Protein AF-T1CCJ6-F1 (afdb_monomer_lite)

Organism: NCBI:txid410659

Sequence (146 aa):
MVVNSATFSANALNIGTGGLAVATTAGDITQGGKFVVAGAVSFDAGTHAVTLNNGSNDFQGTVSATGAGVSLADANNLNVIALTDNNNGNVNLTAGGMLTLPASGINAGTGNLTLASDGGALTSSGTLSGSNVSLSGSAGLVLNSN

Structure (mmCIF, N/CA/C/O backbone):
data_AF-T1CCJ6-F1
#
_entry.id   AF-T1CCJ6-F1
#
loop_
_atom_site.group_PDB
_atom_site.id
_atom_site.type_symbol
_atom_site.label_atom_id
_atom_site.label_alt_id
_atom_site.label_comp_id
_atom_site.label_asym_id
_atom_site.label_entity_id
_atom_site.label_seq_id
_atom_site.pdbx_PDB_ins_code
_atom_site.Cartn_x
_atom_site.Cartn_y
_atom_site.Cartn_z
_atom_site.occupancy
_atom_site.B_iso_or_equiv
_atom_site.auth_seq_id
_atom_site.auth_comp_id
_atom_site.auth_asym_id
_atom_site.auth_atom_id
_atom_site.pdbx_PDB_model_num
ATOM 1 N N . MET A 1 1 ? -17.127 1.050 -6.996 1.00 84.06 1 MET A N 1
ATOM 2 C CA . MET A 1 1 ? -17.946 0.512 -5.886 1.00 84.06 1 MET A CA 1
ATOM 3 C C . MET A 1 1 ? -17.487 1.160 -4.592 1.00 84.06 1 MET A C 1
ATOM 5 O O . MET A 1 1 ? -16.282 1.299 -4.432 1.00 84.06 1 MET A O 1
ATOM 9 N N . VAL A 1 2 ? -18.407 1.560 -3.710 1.00 87.69 2 VAL A N 1
ATOM 10 C CA . VAL A 1 2 ? -18.084 2.053 -2.360 1.00 87.69 2 VAL A CA 1
ATOM 11 C C . VAL A 1 2 ? -18.700 1.096 -1.344 1.00 87.69 2 VAL A C 1
ATOM 13 O O . VAL A 1 2 ? -19.877 0.766 -1.472 1.00 87.69 2 VAL A O 1
ATOM 16 N N . VAL A 1 3 ? -17.922 0.653 -0.361 1.00 88.12 3 VAL A N 1
ATOM 17 C CA . VAL A 1 3 ? -18.384 -0.175 0.759 1.00 88.12 3 VAL A CA 1
ATOM 18 C C . VAL A 1 3 ? -18.130 0.586 2.054 1.00 88.12 3 VAL A C 1
ATOM 20 O O . VAL A 1 3 ? -17.008 1.024 2.284 1.00 88.12 3 VAL A O 1
ATOM 23 N N . ASN A 1 4 ? -19.163 0.744 2.882 1.00 89.56 4 ASN A N 1
ATOM 24 C CA . ASN A 1 4 ? -19.048 1.243 4.251 1.00 89.56 4 ASN A CA 1
ATOM 25 C C . ASN A 1 4 ? -19.617 0.178 5.190 1.00 89.56 4 ASN A C 1
ATOM 27 O O . ASN A 1 4 ? -20.792 -0.179 5.074 1.00 89.56 4 ASN A O 1
ATOM 31 N N . SER A 1 5 ? -18.782 -0.370 6.065 1.00 88.88 5 SER A N 1
ATOM 32 C CA . SER A 1 5 ? -19.161 -1.469 6.952 1.00 88.88 5 SER A CA 1
ATOM 33 C C . SER A 1 5 ? -18.439 -1.391 8.299 1.00 88.88 5 SER A C 1
ATOM 35 O O . SER A 1 5 ? -17.523 -0.600 8.496 1.00 88.88 5 SER A O 1
ATOM 37 N N . ALA A 1 6 ? -18.859 -2.204 9.269 1.00 92.38 6 ALA A N 1
ATOM 38 C CA . ALA A 1 6 ? -18.122 -2.323 10.528 1.00 92.38 6 ALA A CA 1
ATOM 39 C C . ALA A 1 6 ? -16.744 -2.962 10.290 1.00 92.38 6 ALA A C 1
ATOM 41 O O . ALA A 1 6 ? -15.735 -2.435 10.742 1.00 92.38 6 ALA A O 1
ATOM 42 N N . THR A 1 7 ? -16.716 -4.052 9.520 1.00 92.88 7 THR A N 1
ATOM 43 C CA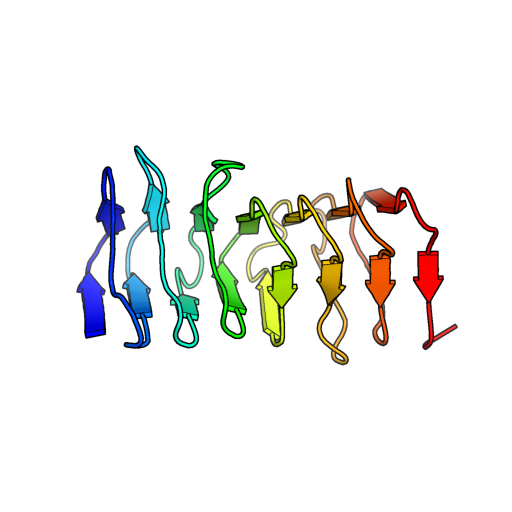 . THR A 1 7 ? -15.518 -4.769 9.066 1.00 92.88 7 THR A CA 1
ATOM 44 C C . THR A 1 7 ? -15.648 -5.096 7.583 1.00 92.88 7 THR A C 1
ATOM 46 O O . THR A 1 7 ? -16.761 -5.110 7.044 1.00 92.88 7 THR A O 1
ATOM 49 N N . PHE A 1 8 ? -14.537 -5.383 6.910 1.00 97.06 8 PHE A N 1
ATOM 50 C CA . PHE A 1 8 ? -14.560 -5.871 5.536 1.00 97.06 8 PHE A CA 1
ATOM 51 C C . PHE A 1 8 ? -13.688 -7.115 5.393 1.00 97.06 8 PHE A C 1
ATOM 53 O O . PHE A 1 8 ? -12.516 -7.128 5.762 1.00 97.06 8 PHE A O 1
ATOM 60 N N . SER A 1 9 ? -14.269 -8.166 4.823 1.00 96.19 9 SER A N 1
ATOM 61 C CA . SER A 1 9 ? -13.543 -9.352 4.393 1.00 96.19 9 SER A CA 1
ATOM 62 C C . SER A 1 9 ? -14.225 -9.920 3.163 1.00 96.19 9 SER A C 1
ATOM 64 O O . SER A 1 9 ? -15.439 -10.131 3.160 1.00 96.19 9 SER A O 1
ATOM 66 N N . ALA A 1 10 ? -13.455 -10.166 2.112 1.00 94.12 10 ALA A N 1
ATOM 67 C CA . ALA A 1 10 ? -13.928 -10.852 0.920 1.00 94.12 10 ALA A CA 1
ATOM 68 C C . ALA A 1 10 ? -12.975 -12.000 0.596 1.00 94.12 10 ALA A C 1
ATOM 70 O O . ALA A 1 10 ? -11.779 -11.903 0.859 1.00 94.12 10 ALA A O 1
ATOM 71 N N . ASN A 1 11 ? -13.496 -13.089 0.027 1.00 94.56 11 ASN A N 1
ATOM 72 C CA . ASN A 1 11 ? -12.655 -14.178 -0.465 1.00 94.56 11 ASN A CA 1
ATOM 73 C C . ASN A 1 11 ? -11.938 -13.725 -1.750 1.00 94.56 11 ASN A C 1
ATOM 75 O O . ASN A 1 11 ? -10.928 -13.040 -1.671 1.00 94.56 11 ASN A O 1
ATOM 79 N N . ALA A 1 12 ? -12.483 -14.012 -2.930 1.00 95.75 12 ALA A N 1
ATOM 80 C CA . ALA A 1 12 ? -12.006 -13.413 -4.172 1.00 95.75 12 ALA A CA 1
ATOM 81 C C . ALA A 1 12 ? -12.872 -12.206 -4.545 1.00 95.75 12 ALA A C 1
ATOM 83 O O . ALA A 1 12 ? -14.094 -12.241 -4.378 1.00 95.75 12 ALA A O 1
ATOM 84 N N . LEU A 1 13 ? -12.249 -11.165 -5.094 1.00 96.56 13 LEU A N 1
ATOM 85 C CA . LEU A 1 13 ? -12.942 -9.986 -5.607 1.00 96.56 13 LEU A CA 1
ATOM 86 C C . LEU A 1 13 ? -12.444 -9.661 -7.015 1.00 96.56 13 LEU A C 1
ATOM 88 O O . LEU A 1 13 ? -11.242 -9.660 -7.261 1.00 96.56 13 LEU A O 1
ATOM 92 N N . ASN A 1 14 ? -13.360 -9.363 -7.935 1.00 96.88 14 ASN A N 1
ATOM 93 C CA . ASN A 1 14 ? -13.029 -8.880 -9.273 1.00 96.88 14 ASN A CA 1
ATOM 94 C C . ASN A 1 14 ? -13.954 -7.713 -9.630 1.00 96.88 14 ASN A C 1
ATOM 96 O O . ASN A 1 14 ? -15.167 -7.895 -9.725 1.00 96.88 14 ASN A O 1
ATOM 100 N N . ILE A 1 15 ? -13.381 -6.522 -9.793 1.00 95.69 15 ILE A N 1
ATOM 101 C CA . ILE A 1 15 ? -14.119 -5.277 -10.062 1.00 95.69 15 ILE A CA 1
ATOM 102 C C . ILE A 1 15 ? -13.989 -4.842 -11.536 1.00 95.69 15 ILE A C 1
ATOM 104 O O . ILE A 1 15 ? -14.716 -3.957 -11.993 1.00 95.69 15 ILE A O 1
ATOM 108 N N . GLY A 1 16 ? -13.100 -5.471 -12.313 1.00 93.62 16 GLY A N 1
ATOM 109 C CA . GLY A 1 16 ? -12.790 -5.043 -13.677 1.00 93.62 16 GLY A CA 1
ATOM 110 C C . GLY A 1 16 ? -12.211 -3.625 -13.704 1.00 93.62 16 GLY A C 1
ATOM 111 O O . GLY A 1 16 ? -11.416 -3.263 -12.843 1.00 93.62 16 GLY A O 1
ATOM 112 N N . THR A 1 17 ? -12.624 -2.807 -14.674 1.00 94.00 17 THR A N 1
ATOM 113 C CA . THR A 1 17 ? -12.139 -1.423 -14.864 1.00 94.00 17 THR A CA 1
ATOM 114 C C . THR A 1 17 ? -12.707 -0.412 -13.866 1.00 94.00 17 THR A C 1
ATOM 116 O O . THR A 1 17 ? -12.279 0.741 -13.847 1.00 94.00 17 THR A O 1
ATOM 119 N N . GLY A 1 18 ? -13.673 -0.816 -13.036 1.00 94.62 18 GLY A N 1
ATOM 120 C CA . GLY A 1 18 ? -14.194 0.028 -11.968 1.00 94.62 18 GLY A CA 1
ATOM 121 C C . GLY A 1 18 ? -13.180 0.220 -10.838 1.00 94.62 18 GLY A C 1
ATOM 122 O O . GLY A 1 18 ? -12.322 -0.625 -10.601 1.00 94.62 18 GLY A O 1
ATOM 123 N N . GLY A 1 19 ? -13.307 1.328 -10.107 1.00 96.25 19 GLY A N 1
ATOM 124 C CA . GLY A 1 19 ? -12.575 1.533 -8.856 1.00 96.25 19 GLY A CA 1
ATOM 125 C C . GLY A 1 19 ? -13.251 0.872 -7.651 1.00 96.25 19 GLY A C 1
ATOM 126 O O . GLY A 1 19 ? -14.466 0.615 -7.654 1.00 96.25 19 GLY A O 1
ATOM 127 N N . LEU A 1 20 ? -12.472 0.653 -6.594 1.00 97.81 20 LEU A N 1
ATOM 128 C CA . LEU A 1 20 ? -12.917 0.092 -5.319 1.00 97.81 20 LEU A CA 1
ATOM 129 C C . LEU A 1 20 ? -12.584 1.053 -4.176 1.00 97.81 20 LEU A C 1
ATOM 131 O O . LEU A 1 20 ? -11.420 1.310 -3.914 1.00 97.81 20 LEU A O 1
ATOM 135 N N . ALA A 1 21 ? -13.591 1.539 -3.461 1.00 98.25 21 ALA A N 1
ATOM 136 C CA . ALA A 1 21 ? -13.397 2.235 -2.196 1.00 98.25 21 ALA A CA 1
ATOM 137 C C . ALA A 1 21 ? -14.018 1.401 -1.073 1.00 98.25 21 ALA A C 1
ATOM 139 O O . ALA A 1 21 ? -15.206 1.076 -1.127 1.00 98.25 21 ALA A O 1
ATOM 140 N N . VAL A 1 22 ? -13.224 1.044 -0.072 1.00 98.12 22 VAL A N 1
ATOM 141 C CA . VAL A 1 22 ? -13.672 0.325 1.121 1.00 98.12 22 VAL A CA 1
ATOM 142 C C . VAL A 1 22 ? -13.321 1.172 2.327 1.00 98.12 22 VAL A C 1
ATOM 144 O O . VAL A 1 22 ? -12.152 1.472 2.540 1.00 98.12 22 VAL A O 1
ATOM 147 N N . ALA A 1 23 ? -14.330 1.529 3.110 1.00 98.12 23 ALA A N 1
ATOM 148 C CA . ALA A 1 23 ? -14.168 2.186 4.392 1.00 98.12 23 ALA A CA 1
ATOM 149 C C . ALA A 1 23 ? -14.786 1.313 5.489 1.00 98.12 23 ALA A C 1
ATOM 151 O O . ALA A 1 23 ? -15.924 0.852 5.352 1.00 98.12 23 ALA A O 1
ATOM 152 N N . THR A 1 24 ? -14.058 1.091 6.578 1.00 97.44 24 THR A N 1
ATOM 153 C CA . THR A 1 24 ? -14.577 0.420 7.769 1.00 97.44 24 THR A CA 1
ATOM 154 C C . THR A 1 24 ? -14.535 1.345 8.976 1.00 97.44 24 THR A C 1
ATOM 156 O O . THR A 1 24 ? -13.656 2.192 9.108 1.00 97.44 24 THR A O 1
ATOM 159 N N . THR A 1 25 ? -15.519 1.214 9.866 1.00 93.69 25 THR A N 1
ATOM 160 C CA . THR A 1 25 ? -15.649 2.101 11.038 1.00 93.69 25 THR A CA 1
ATOM 161 C C . THR A 1 25 ? -15.260 1.443 12.358 1.00 93.69 25 THR A C 1
ATOM 163 O O . THR A 1 25 ? -15.028 2.151 13.335 1.00 93.69 25 THR A O 1
ATOM 166 N N . ALA A 1 26 ? -15.189 0.110 12.412 1.00 93.19 26 ALA A N 1
ATOM 167 C CA . ALA A 1 26 ? -15.057 -0.624 13.672 1.00 93.19 26 ALA A CA 1
ATOM 168 C C . ALA A 1 26 ? -14.161 -1.873 13.591 1.00 93.19 26 ALA A C 1
ATOM 170 O O . ALA A 1 26 ? -14.163 -2.683 14.517 1.00 93.19 26 ALA A O 1
ATOM 171 N N . GLY A 1 27 ? -13.429 -2.072 12.497 1.00 96.12 27 GLY A N 1
ATOM 172 C CA . GLY A 1 27 ? -12.539 -3.217 12.374 1.00 96.12 27 GLY A CA 1
ATOM 173 C C . GLY A 1 27 ? -11.798 -3.283 11.054 1.00 96.12 27 GLY A C 1
ATOM 174 O O . GLY A 1 27 ? -11.880 -2.380 10.222 1.00 96.12 27 GLY A O 1
ATOM 175 N N . ASP A 1 28 ? -11.056 -4.369 10.894 1.00 98.06 28 ASP A N 1
ATOM 176 C CA . ASP A 1 28 ? -10.056 -4.504 9.845 1.00 98.06 28 ASP A CA 1
ATOM 177 C C . ASP A 1 28 ? -10.661 -4.624 8.439 1.00 98.06 28 ASP A C 1
ATOM 179 O O . ASP A 1 28 ? -11.792 -5.089 8.233 1.00 98.06 28 ASP A O 1
ATOM 183 N N . ILE A 1 29 ? -9.837 -4.261 7.458 1.00 98.56 29 ILE A N 1
ATOM 184 C CA . ILE A 1 29 ? -10.011 -4.631 6.056 1.00 98.56 29 ILE A CA 1
ATOM 185 C C . ILE A 1 29 ? -9.102 -5.832 5.801 1.00 98.56 29 ILE A C 1
ATOM 187 O O . ILE A 1 29 ? -7.880 -5.731 5.879 1.00 98.56 29 ILE A O 1
ATOM 191 N N . THR A 1 30 ? -9.697 -6.980 5.496 1.00 98.19 30 THR A N 1
ATOM 192 C CA . THR A 1 30 ? -8.989 -8.251 5.293 1.00 98.19 30 THR A CA 1
ATOM 193 C C . THR A 1 30 ? -9.403 -8.913 3.985 1.00 98.19 30 THR A C 1
ATOM 195 O O . THR A 1 30 ? -10.370 -8.512 3.332 1.00 98.19 30 THR A O 1
ATOM 198 N N . GLN A 1 31 ? -8.686 -9.969 3.613 1.00 97.31 31 GLN A N 1
ATOM 199 C CA . GLN A 1 31 ? -9.017 -10.792 2.457 1.00 97.31 31 GLN A CA 1
ATOM 200 C C . GLN A 1 31 ? -8.792 -12.281 2.729 1.00 97.31 31 GLN A C 1
ATOM 202 O O . GLN A 1 31 ? -7.921 -12.657 3.512 1.00 97.31 31 GLN A O 1
ATOM 207 N N . GLY A 1 32 ? -9.564 -13.123 2.042 1.00 97.00 32 GLY A N 1
ATOM 208 C CA . GLY A 1 32 ? -9.416 -14.583 2.020 1.00 97.00 32 GLY A CA 1
ATOM 209 C C . GLY A 1 32 ? -8.866 -15.139 0.700 1.00 97.00 32 GLY A C 1
ATOM 210 O O . GLY A 1 32 ? -8.459 -16.295 0.644 1.00 97.00 32 GLY A O 1
ATOM 211 N N . GLY A 1 33 ? -8.832 -14.327 -0.356 1.00 97.44 33 GLY A N 1
ATOM 212 C CA . GLY A 1 33 ? -8.399 -14.675 -1.708 1.00 97.44 33 GLY A CA 1
ATOM 213 C C . GLY A 1 33 ? -7.909 -13.432 -2.454 1.00 97.44 33 GLY A C 1
ATOM 214 O O . GLY A 1 33 ? -7.731 -12.378 -1.847 1.00 97.44 33 GLY A O 1
ATOM 215 N N . LYS A 1 34 ? -7.631 -13.556 -3.759 1.00 97.81 34 LYS A N 1
ATOM 216 C CA . LYS A 1 34 ? -7.070 -12.437 -4.529 1.00 97.81 34 LYS A CA 1
ATOM 217 C C . LYS A 1 34 ? -8.115 -11.381 -4.876 1.00 97.81 34 LYS A C 1
ATOM 219 O O . LYS A 1 34 ? -9.250 -11.713 -5.240 1.00 97.81 34 LYS A O 1
ATOM 224 N N . PHE A 1 35 ? -7.702 -10.123 -4.847 1.00 98.38 35 PHE A N 1
ATOM 225 C CA . PHE A 1 35 ? -8.458 -8.991 -5.362 1.00 98.38 35 PHE A CA 1
ATOM 226 C C . PHE A 1 35 ? -7.876 -8.559 -6.707 1.00 98.38 35 PHE A C 1
ATOM 228 O O . PHE A 1 35 ? -6.673 -8.363 -6.836 1.00 98.38 35 PHE A O 1
ATOM 235 N N . VAL A 1 36 ? -8.740 -8.424 -7.711 1.00 98.38 36 VAL A N 1
ATOM 236 C CA . VAL A 1 36 ? -8.400 -7.939 -9.051 1.00 98.38 36 VAL A CA 1
ATOM 237 C C . VAL A 1 36 ? -9.203 -6.672 -9.307 1.00 98.38 36 VAL A C 1
ATOM 239 O O . VAL A 1 36 ? -10.437 -6.711 -9.398 1.00 98.38 36 VAL A O 1
ATOM 242 N N . VAL A 1 37 ? -8.515 -5.537 -9.389 1.00 98.19 37 VAL A N 1
ATOM 243 C CA . VAL A 1 37 ? -9.140 -4.229 -9.593 1.00 98.19 37 VAL A CA 1
ATOM 244 C C . VAL A 1 37 ? -8.286 -3.428 -10.562 1.00 98.19 37 VAL A C 1
ATOM 246 O O . VAL A 1 37 ? -7.169 -3.038 -10.238 1.00 98.19 37 VAL A O 1
ATOM 249 N N . ALA A 1 38 ? -8.811 -3.177 -11.761 1.00 97.19 38 ALA A N 1
ATOM 250 C CA . ALA A 1 38 ? -8.080 -2.414 -12.763 1.00 97.19 38 ALA A CA 1
ATOM 251 C C . ALA A 1 38 ? -8.229 -0.894 -12.581 1.00 97.19 38 ALA A C 1
ATOM 253 O O . ALA A 1 38 ? -7.377 -0.132 -13.030 1.00 97.19 38 ALA A O 1
ATOM 254 N N . GLY A 1 39 ? -9.299 -0.439 -11.918 1.00 98.19 39 GLY A N 1
ATOM 255 C CA . GLY A 1 39 ? -9.443 0.955 -11.500 1.00 98.19 39 GLY A CA 1
ATOM 256 C C . GLY A 1 39 ? -8.642 1.291 -10.236 1.00 98.19 39 GLY A C 1
ATOM 257 O O . GLY A 1 39 ? -8.022 0.433 -9.615 1.00 98.19 39 GLY A O 1
ATOM 258 N N . ALA A 1 40 ? -8.684 2.561 -9.828 1.00 98.25 40 ALA A N 1
ATOM 259 C CA . ALA A 1 40 ? -8.072 2.998 -8.573 1.00 98.25 40 ALA A CA 1
ATOM 260 C C . ALA A 1 40 ? -8.753 2.358 -7.352 1.00 98.25 40 ALA A C 1
ATOM 262 O O . ALA A 1 40 ? -9.976 2.160 -7.342 1.00 98.25 40 ALA A O 1
ATOM 263 N N . VAL A 1 41 ? -7.967 2.085 -6.310 1.00 98.56 41 VAL A N 1
ATOM 264 C CA . VAL A 1 41 ? -8.453 1.519 -5.050 1.00 98.56 41 VAL A CA 1
ATOM 265 C C . VAL A 1 41 ? -8.119 2.404 -3.856 1.00 98.56 41 VAL A C 1
ATOM 267 O O . VAL A 1 41 ? -7.065 3.035 -3.807 1.00 98.56 41 VAL A O 1
ATOM 270 N N . SER A 1 42 ? -9.027 2.434 -2.887 1.00 98.69 42 SER A N 1
ATOM 271 C CA . SER A 1 42 ? -8.853 3.113 -1.609 1.00 98.69 42 SER A CA 1
ATOM 272 C C . SER A 1 42 ? -9.361 2.223 -0.481 1.00 98.69 42 SER A C 1
ATOM 274 O O . SER A 1 42 ? -10.501 1.756 -0.525 1.00 98.69 42 SER A O 1
ATOM 276 N N . PHE A 1 43 ? -8.509 1.989 0.511 1.00 98.75 43 PHE A N 1
ATOM 277 C CA . PHE A 1 43 ? -8.828 1.229 1.715 1.00 98.75 43 PHE A CA 1
ATOM 278 C C . PHE A 1 43 ? -8.670 2.134 2.933 1.00 98.75 43 PHE A C 1
ATOM 280 O O . PHE A 1 43 ? -7.577 2.619 3.197 1.00 98.75 43 PHE A O 1
ATOM 287 N N . ASP A 1 44 ? -9.739 2.360 3.682 1.00 98.56 44 ASP A N 1
ATOM 288 C CA . ASP A 1 44 ? -9.717 3.173 4.894 1.00 98.56 44 ASP A CA 1
ATOM 289 C C . ASP A 1 44 ? -10.281 2.376 6.067 1.00 98.56 44 ASP A C 1
ATOM 291 O O . ASP A 1 44 ? -11.491 2.208 6.200 1.00 98.56 44 ASP A O 1
ATOM 295 N N . ALA A 1 45 ? -9.390 1.854 6.903 1.00 98.12 45 ALA A N 1
ATOM 296 C CA . ALA A 1 45 ? -9.748 1.149 8.126 1.00 98.12 45 ALA A CA 1
ATOM 297 C C . ALA A 1 45 ? -9.683 2.054 9.373 1.00 98.12 45 ALA A C 1
ATOM 299 O O . ALA A 1 45 ? -9.830 1.578 10.505 1.00 98.12 45 ALA A O 1
ATOM 300 N N . GLY A 1 46 ? -9.438 3.360 9.198 1.00 97.19 46 GLY A N 1
ATOM 301 C CA . GLY A 1 46 ? -9.251 4.316 10.285 1.00 97.19 46 GLY A CA 1
ATOM 302 C C . GLY A 1 46 ? -8.097 3.921 11.210 1.00 97.19 46 GLY A C 1
ATOM 303 O O . GLY A 1 46 ? -6.925 4.055 10.860 1.00 97.19 46 GLY A O 1
ATOM 304 N N . THR A 1 47 ? -8.436 3.449 12.410 1.00 96.38 47 THR A N 1
ATOM 305 C CA . THR A 1 47 ? -7.497 2.976 13.443 1.00 96.38 47 THR A CA 1
ATOM 306 C C . THR A 1 47 ? -7.360 1.450 13.487 1.00 96.38 47 THR A C 1
ATOM 308 O O . THR A 1 47 ? -6.860 0.913 14.473 1.00 96.38 47 THR A O 1
ATOM 311 N N . HIS A 1 48 ? -7.839 0.744 12.464 1.00 98.25 48 HIS A N 1
ATOM 312 C CA . HIS A 1 48 ? -7.779 -0.716 12.342 1.00 98.25 48 HIS A CA 1
ATOM 313 C C . HIS A 1 48 ? -6.846 -1.121 11.199 1.00 98.25 48 HIS A C 1
ATOM 315 O O . HIS A 1 48 ? -6.420 -0.278 10.409 1.00 98.25 48 HIS A O 1
ATOM 321 N N . ALA A 1 49 ? -6.480 -2.396 11.114 1.00 98.38 49 ALA A N 1
ATOM 322 C CA . ALA A 1 49 ? -5.479 -2.847 10.158 1.00 98.38 49 ALA A CA 1
ATOM 323 C C . ALA A 1 49 ? -6.056 -3.025 8.745 1.00 98.38 49 ALA A C 1
ATOM 325 O O . ALA A 1 49 ? -7.210 -3.421 8.553 1.00 98.38 49 ALA A O 1
ATOM 326 N N . VAL A 1 50 ? -5.206 -2.814 7.739 1.00 98.81 50 VAL A N 1
ATOM 327 C CA . VAL A 1 50 ? -5.459 -3.239 6.355 1.00 98.81 50 VAL A CA 1
ATOM 328 C C . VAL A 1 50 ? -4.532 -4.409 6.042 1.00 98.81 50 VAL A C 1
ATOM 330 O O . VAL A 1 50 ? -3.319 -4.236 5.977 1.00 98.81 50 VAL A O 1
ATOM 333 N N . THR A 1 51 ? -5.084 -5.608 5.849 1.00 98.56 51 THR A N 1
ATOM 334 C CA . THR A 1 51 ? -4.324 -6.829 5.533 1.00 98.56 51 THR A CA 1
ATOM 335 C C . THR A 1 51 ? -4.787 -7.425 4.208 1.00 98.56 51 THR A C 1
ATOM 337 O O . THR A 1 51 ? -5.693 -8.258 4.162 1.00 98.56 51 THR A O 1
ATOM 340 N N . LEU A 1 52 ? -4.125 -7.009 3.128 1.00 98.69 52 LEU A N 1
ATOM 341 C CA . LEU A 1 52 ? -4.336 -7.454 1.751 1.00 98.69 52 LEU A CA 1
ATOM 342 C C . LEU A 1 52 ? -3.031 -8.024 1.157 1.00 98.69 52 LEU A C 1
ATOM 344 O O . LEU A 1 52 ? -2.531 -7.580 0.127 1.00 98.69 52 LEU A O 1
ATOM 348 N N . ASN A 1 53 ? -2.453 -9.012 1.844 1.00 97.88 53 ASN A N 1
ATOM 349 C CA . ASN A 1 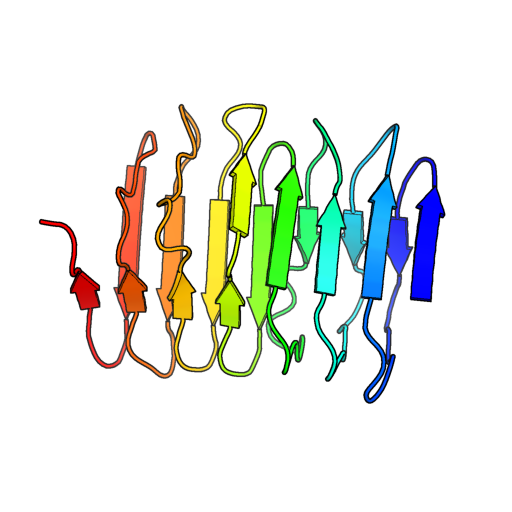53 ? -1.091 -9.528 1.642 1.00 97.88 53 ASN A CA 1
ATOM 350 C C . ASN A 1 53 ? -0.974 -10.772 0.733 1.00 97.88 53 ASN A C 1
ATOM 352 O O . ASN A 1 53 ? 0.011 -11.506 0.788 1.00 97.88 53 ASN A O 1
ATOM 356 N N . ASN A 1 54 ? -1.983 -11.048 -0.086 1.00 98.50 54 ASN A N 1
ATOM 357 C CA . ASN A 1 54 ? -1.947 -12.124 -1.074 1.00 98.50 54 ASN A CA 1
ATOM 358 C C . ASN A 1 54 ? -1.165 -11.626 -2.288 1.00 98.50 54 ASN A C 1
ATOM 360 O O . ASN A 1 54 ? -1.649 -10.760 -3.010 1.00 98.50 54 ASN A O 1
ATOM 364 N N . GLY A 1 55 ? 0.010 -12.202 -2.540 1.00 97.81 55 GLY A N 1
ATOM 365 C CA . GLY A 1 55 ? 0.864 -11.824 -3.671 1.00 97.81 55 GLY A CA 1
ATOM 366 C C . GLY A 1 55 ? 0.267 -12.087 -5.058 1.00 97.81 55 GLY A C 1
ATOM 367 O O . GLY A 1 55 ? 0.916 -11.796 -6.047 1.00 97.81 55 GLY A O 1
ATOM 368 N N . SER A 1 56 ? -0.939 -12.659 -5.154 1.00 98.44 56 SER A N 1
ATOM 369 C CA . SER A 1 56 ? -1.707 -12.793 -6.402 1.00 98.44 56 SER A CA 1
ATOM 370 C C . SER A 1 56 ? -2.761 -11.696 -6.607 1.00 98.44 56 SER A C 1
ATOM 372 O O . SER A 1 56 ? -3.559 -11.805 -7.543 1.00 98.44 56 SER A O 1
ATOM 374 N N . ASN A 1 57 ? -2.831 -10.697 -5.721 1.00 98.75 57 ASN A N 1
ATOM 375 C CA . ASN A 1 57 ? -3.607 -9.479 -5.957 1.00 98.75 57 ASN A CA 1
ATOM 376 C C . ASN A 1 57 ? -3.111 -8.767 -7.225 1.00 98.75 57 ASN A C 1
ATOM 378 O O . ASN A 1 57 ? -1.945 -8.891 -7.579 1.00 98.75 57 ASN A O 1
ATOM 382 N N . ASP A 1 58 ? -4.009 -8.063 -7.908 1.00 98.56 58 ASP A N 1
ATOM 383 C CA . ASP A 1 58 ? -3.734 -7.366 -9.170 1.00 98.56 58 ASP A CA 1
ATOM 384 C C . ASP A 1 58 ? -4.458 -6.010 -9.153 1.00 98.56 58 ASP A C 1
ATOM 386 O O . ASP A 1 58 ? -5.582 -5.860 -9.653 1.00 98.56 58 ASP A O 1
ATOM 390 N N . PHE A 1 59 ? -3.843 -5.040 -8.476 1.00 98.62 59 PHE A N 1
ATOM 391 C CA . PHE A 1 59 ? -4.239 -3.638 -8.400 1.00 98.62 59 PHE A CA 1
ATOM 392 C C . PHE A 1 59 ? -3.566 -2.866 -9.542 1.00 98.62 59 PHE A C 1
ATOM 394 O O . PHE A 1 59 ? -2.485 -2.302 -9.398 1.00 98.62 59 PHE A O 1
ATOM 401 N N . GLN A 1 60 ? -4.222 -2.805 -10.701 1.00 98.25 60 GLN A N 1
ATOM 402 C CA . GLN A 1 60 ? -3.627 -2.187 -11.899 1.00 98.25 60 GLN A CA 1
ATOM 403 C C . GLN A 1 60 ? -3.720 -0.649 -11.880 1.00 98.25 60 GLN A C 1
ATOM 405 O O . GLN A 1 60 ? -3.046 0.031 -12.656 1.00 98.25 60 GLN A O 1
ATOM 410 N N . GLY A 1 61 ? -4.572 -0.097 -11.008 1.00 98.12 61 GLY A N 1
ATOM 411 C CA . GLY A 1 61 ? -4.715 1.336 -10.765 1.00 98.12 61 GLY A CA 1
ATOM 412 C C . GLY A 1 61 ? -3.862 1.846 -9.599 1.00 98.12 61 GLY A C 1
ATOM 413 O O . GLY A 1 61 ? -3.049 1.137 -9.016 1.00 98.12 61 GLY A O 1
ATOM 414 N N . THR A 1 62 ? -4.062 3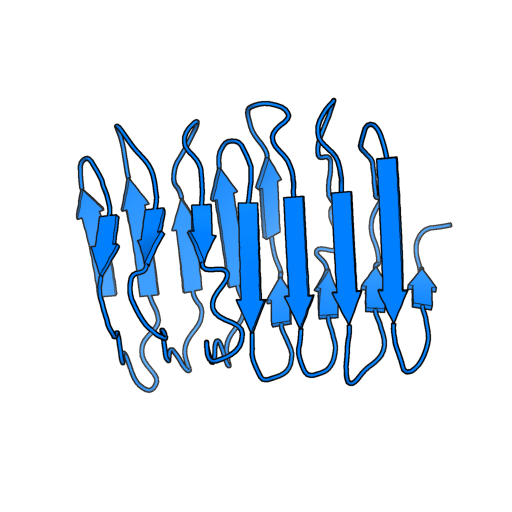.110 -9.225 1.00 98.50 62 THR A N 1
ATOM 415 C CA . THR A 1 62 ? -3.413 3.679 -8.035 1.00 98.50 62 THR A CA 1
AT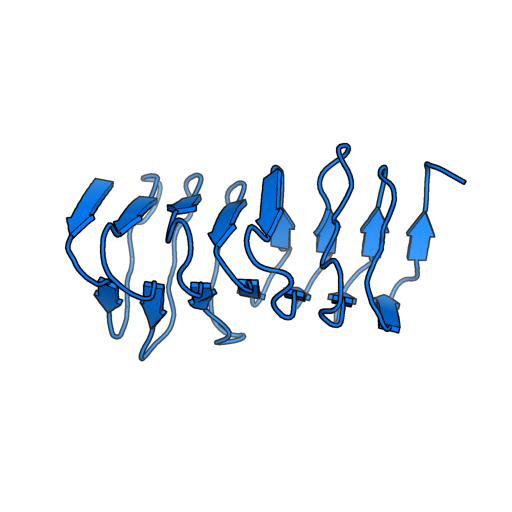OM 416 C C . THR A 1 62 ? -4.051 3.157 -6.754 1.00 98.50 62 THR A C 1
ATOM 418 O O . THR A 1 62 ? -5.274 3.015 -6.687 1.00 98.50 62 THR A O 1
ATOM 421 N N . VAL A 1 63 ? -3.238 2.978 -5.719 1.00 98.81 63 VAL A N 1
ATOM 422 C CA . VAL A 1 63 ? -3.647 2.474 -4.407 1.00 98.81 63 VAL A CA 1
ATOM 423 C C . VAL A 1 63 ? -3.499 3.568 -3.351 1.00 98.81 63 VAL A C 1
ATOM 425 O O . VAL A 1 63 ? -2.458 4.226 -3.270 1.00 98.81 63 VAL A O 1
ATOM 428 N N . SER A 1 64 ? -4.521 3.749 -2.515 1.00 98.81 64 SER A N 1
ATOM 429 C CA . SER A 1 64 ? -4.410 4.482 -1.252 1.00 98.81 64 SER A CA 1
ATOM 430 C C . SER A 1 64 ? -4.857 3.634 -0.065 1.00 98.81 64 SER A C 1
ATOM 432 O O . SER A 1 64 ? -5.776 2.819 -0.186 1.00 98.81 64 SER A O 1
ATOM 434 N N . ALA A 1 65 ? -4.197 3.812 1.080 1.00 98.75 65 ALA A N 1
ATOM 435 C CA . ALA A 1 65 ? -4.505 3.053 2.288 1.00 98.75 65 ALA A CA 1
ATOM 436 C C . ALA A 1 65 ? -4.361 3.883 3.571 1.00 98.75 65 ALA A C 1
ATOM 438 O O . ALA A 1 65 ? -3.357 4.565 3.768 1.00 98.75 65 ALA A O 1
ATOM 439 N N . THR A 1 66 ? -5.330 3.749 4.469 1.00 98.69 66 THR A N 1
ATOM 440 C CA . THR A 1 66 ? -5.317 4.304 5.825 1.00 98.69 66 THR A CA 1
ATOM 441 C C . THR A 1 66 ? -5.617 3.185 6.816 1.00 98.69 66 THR A C 1
ATOM 443 O O . THR A 1 66 ? -6.594 2.456 6.641 1.00 98.69 66 THR A O 1
ATOM 446 N N . GLY A 1 67 ? -4.796 3.031 7.854 1.00 98.19 67 GLY A N 1
ATOM 447 C CA . GLY A 1 67 ? -5.008 2.012 8.884 1.00 98.19 67 GLY A CA 1
ATOM 448 C C . GLY A 1 67 ? -4.051 2.128 10.068 1.00 98.19 67 GLY A C 1
ATOM 449 O O . GLY A 1 67 ? -3.255 3.052 10.138 1.00 98.19 67 GLY A O 1
ATOM 450 N N . ALA A 1 68 ? -4.124 1.183 10.999 1.00 97.56 68 ALA A N 1
ATOM 451 C CA . ALA A 1 68 ? -3.203 0.980 12.119 1.00 97.56 68 ALA A CA 1
ATOM 452 C C . ALA A 1 68 ? -2.250 -0.182 11.803 1.00 97.56 68 ALA A C 1
ATOM 454 O O . ALA A 1 68 ? -2.305 -1.255 12.407 1.00 97.56 68 ALA A O 1
ATOM 455 N N . GLY A 1 69 ? -1.424 0.018 10.785 1.00 98.19 69 GLY A N 1
ATOM 456 C CA . GLY A 1 69 ? -0.706 -1.027 10.074 1.00 98.19 69 GLY A CA 1
ATOM 457 C C . GLY A 1 69 ? -1.373 -1.376 8.745 1.00 98.19 69 GLY A C 1
ATOM 458 O O . GLY A 1 69 ? -2.593 -1.533 8.635 1.00 98.19 69 GLY A O 1
ATOM 459 N N . VAL A 1 70 ? -0.541 -1.481 7.714 1.00 98.81 70 VAL A N 1
ATOM 460 C CA . VAL A 1 70 ? -0.967 -1.665 6.326 1.00 98.81 70 VAL A CA 1
ATOM 461 C C . VAL A 1 70 ? -0.066 -2.707 5.682 1.00 98.81 70 VAL A C 1
ATOM 463 O O . VAL A 1 70 ? 1.137 -2.506 5.556 1.00 98.81 70 VAL A O 1
ATOM 466 N N . SER A 1 71 ? -0.650 -3.826 5.270 1.00 98.81 71 SER A N 1
ATOM 467 C CA . SER A 1 71 ? 0.032 -4.913 4.577 1.00 98.81 71 SER A CA 1
ATOM 468 C C . SER A 1 71 ? -0.611 -5.122 3.215 1.00 98.81 71 SER A C 1
ATOM 470 O O . SER A 1 71 ? -1.749 -5.585 3.146 1.00 98.81 71 SER A O 1
ATOM 472 N N . LEU A 1 72 ? 0.091 -4.764 2.142 1.00 98.94 72 LEU A N 1
ATOM 473 C CA . LEU A 1 72 ? -0.388 -4.884 0.765 1.00 98.94 72 LEU A CA 1
ATOM 474 C C . LEU A 1 72 ? 0.618 -5.689 -0.050 1.00 98.94 72 LEU A C 1
ATOM 476 O O . LEU A 1 72 ? 1.815 -5.407 -0.021 1.00 98.94 72 LEU A O 1
ATOM 480 N N . ALA A 1 73 ? 0.119 -6.661 -0.802 1.00 98.81 73 ALA A N 1
ATOM 481 C CA . ALA A 1 73 ? 0.895 -7.356 -1.813 1.00 98.81 73 ALA A CA 1
ATOM 482 C C . ALA A 1 73 ? 0.204 -7.229 -3.169 1.00 98.81 73 ALA A C 1
ATOM 484 O O . ALA A 1 73 ? -1.025 -7.165 -3.218 1.00 98.81 73 ALA A O 1
ATOM 485 N N . ASP A 1 74 ? 0.996 -7.209 -4.235 1.00 98.88 74 ASP A N 1
ATOM 486 C CA . ASP A 1 74 ? 0.543 -7.165 -5.623 1.00 98.88 74 ASP A CA 1
ATOM 487 C C . ASP A 1 74 ? 1.425 -8.070 -6.491 1.00 98.88 74 ASP A C 1
ATOM 489 O O . ASP A 1 74 ? 2.636 -8.138 -6.273 1.00 98.88 74 ASP A O 1
ATOM 493 N N . ALA A 1 75 ? 0.843 -8.772 -7.462 1.00 98.62 75 ALA A N 1
ATOM 494 C CA . ALA A 1 75 ? 1.579 -9.643 -8.378 1.00 98.62 75 ALA A CA 1
ATOM 495 C C . ALA A 1 75 ? 2.387 -8.845 -9.415 1.00 98.62 75 ALA A C 1
ATOM 497 O O . ALA A 1 75 ? 3.321 -9.370 -10.024 1.00 98.62 75 ALA A O 1
ATOM 498 N N . ASN A 1 76 ? 2.020 -7.583 -9.623 1.00 98.25 76 ASN A N 1
ATOM 499 C CA . ASN A 1 76 ? 2.492 -6.697 -10.664 1.00 98.25 76 ASN A CA 1
ATOM 500 C C . ASN A 1 76 ? 3.179 -5.488 -10.000 1.00 98.25 76 ASN A C 1
ATOM 502 O O . ASN A 1 76 ? 3.775 -5.581 -8.923 1.00 98.25 76 ASN A O 1
ATOM 506 N N . ASN A 1 77 ? 3.130 -4.334 -10.665 1.00 98.69 77 ASN A N 1
ATOM 507 C CA . ASN A 1 77 ? 3.544 -3.080 -10.058 1.00 98.69 77 ASN A CA 1
ATOM 508 C C . ASN A 1 77 ? 2.528 -2.651 -8.998 1.00 98.69 77 ASN A C 1
ATOM 510 O O . ASN A 1 77 ? 1.342 -2.544 -9.295 1.00 98.69 77 ASN A O 1
ATOM 514 N N . LEU A 1 78 ? 3.012 -2.271 -7.820 1.00 98.81 78 LEU A N 1
ATOM 515 C CA . LEU A 1 78 ? 2.189 -1.652 -6.790 1.00 98.81 78 LEU A CA 1
ATOM 516 C C . LEU A 1 78 ? 2.460 -0.144 -6.773 1.00 98.81 78 LEU A C 1
ATOM 518 O O . LEU A 1 78 ? 3.552 0.298 -6.410 1.00 98.81 78 LEU A O 1
ATOM 522 N N . ASN A 1 79 ? 1.466 0.650 -7.175 1.00 98.62 79 ASN A N 1
ATOM 523 C CA . ASN A 1 79 ? 1.557 2.110 -7.212 1.00 98.62 79 ASN A CA 1
ATOM 524 C C . ASN A 1 79 ? 0.767 2.741 -6.061 1.00 98.62 79 ASN A C 1
ATOM 526 O O . ASN A 1 79 ? -0.441 2.968 -6.176 1.00 98.62 79 ASN A O 1
ATOM 530 N N . VAL A 1 80 ? 1.447 3.032 -4.953 1.00 98.69 80 VAL A N 1
ATOM 531 C CA . VAL A 1 80 ? 0.836 3.645 -3.772 1.00 98.69 80 VAL A CA 1
ATOM 532 C C . VAL A 1 80 ? 0.978 5.159 -3.852 1.00 98.69 80 VAL A C 1
ATOM 534 O O . VAL A 1 80 ? 2.080 5.695 -3.799 1.00 98.69 80 VAL A O 1
ATOM 537 N N . ILE A 1 81 ? -0.149 5.864 -3.947 1.00 98.19 81 ILE A N 1
ATOM 538 C CA . ILE A 1 81 ? -0.171 7.331 -4.066 1.00 98.19 81 ILE A CA 1
ATOM 539 C C . ILE A 1 81 ? -0.396 8.039 -2.728 1.00 98.19 81 ILE A C 1
ATOM 541 O O . ILE A 1 81 ? -0.065 9.214 -2.595 1.00 98.19 81 ILE A O 1
ATOM 545 N N . ALA A 1 82 ? -0.943 7.329 -1.739 1.00 98.44 82 ALA A N 1
ATOM 546 C CA . ALA A 1 82 ? -1.106 7.807 -0.371 1.00 98.44 82 ALA A CA 1
ATOM 547 C C . ALA A 1 82 ? -1.135 6.621 0.599 1.00 98.44 82 ALA A C 1
ATOM 549 O O . ALA A 1 82 ? -1.826 5.633 0.352 1.00 98.44 82 ALA A O 1
ATOM 550 N N . LEU A 1 83 ? -0.411 6.728 1.711 1.00 98.56 83 LEU A N 1
ATOM 551 C CA . LEU A 1 83 ? -0.473 5.757 2.796 1.00 98.56 83 LEU A CA 1
ATOM 552 C C . LEU A 1 83 ? -0.389 6.483 4.133 1.00 98.56 83 LEU A C 1
ATOM 554 O O . LEU A 1 83 ? 0.483 7.328 4.327 1.00 98.56 83 LEU A O 1
ATOM 558 N N . THR A 1 84 ? -1.292 6.164 5.051 1.00 98.38 84 THR A N 1
ATOM 559 C CA . THR A 1 84 ? -1.276 6.698 6.413 1.00 98.38 84 THR A CA 1
ATOM 560 C C . THR A 1 84 ? -1.400 5.560 7.415 1.00 98.38 84 THR A C 1
ATOM 562 O O . THR A 1 84 ? -2.392 4.833 7.418 1.00 98.38 84 THR A O 1
ATOM 565 N N . ASP A 1 85 ? -0.387 5.422 8.269 1.00 97.56 85 ASP A N 1
ATOM 566 C CA . ASP A 1 85 ? -0.458 4.597 9.468 1.00 97.56 85 ASP A CA 1
ATOM 567 C C . ASP A 1 85 ? -0.814 5.480 10.676 1.00 97.56 85 ASP A C 1
ATOM 569 O O . ASP A 1 85 ? -0.055 6.364 11.068 1.00 97.56 85 ASP A O 1
ATOM 573 N N . ASN A 1 86 ? -1.999 5.269 11.239 1.00 95.19 86 ASN A N 1
ATOM 574 C CA . ASN A 1 86 ? -2.587 6.106 12.284 1.00 95.19 86 ASN A CA 1
ATOM 575 C C . ASN A 1 86 ? -2.258 5.641 13.705 1.00 95.19 86 ASN A C 1
ATOM 577 O O . ASN A 1 86 ? -2.621 6.326 14.661 1.00 95.19 86 ASN A O 1
ATOM 581 N N . ASN A 1 87 ? -1.639 4.470 13.875 1.00 95.44 87 ASN A N 1
ATOM 582 C CA . ASN A 1 87 ? -1.424 3.903 15.207 1.00 95.44 87 ASN A CA 1
ATOM 583 C C . ASN A 1 87 ? -0.110 3.123 15.327 1.00 95.44 87 ASN A C 1
ATOM 585 O O . ASN A 1 87 ? -0.039 2.127 16.047 1.00 95.44 87 ASN A O 1
ATOM 589 N N . ASN A 1 88 ? 0.934 3.590 14.641 1.00 95.88 88 ASN A N 1
ATOM 590 C CA . ASN A 1 88 ? 2.284 3.036 14.726 1.00 95.88 88 ASN A CA 1
ATOM 591 C C . ASN A 1 88 ? 2.344 1.519 14.440 1.00 95.88 88 ASN A C 1
ATOM 593 O O . ASN A 1 88 ? 3.089 0.781 15.098 1.00 95.88 88 ASN A O 1
ATOM 597 N N . GLY A 1 89 ? 1.497 1.040 13.528 1.00 97.50 89 GLY A N 1
ATOM 598 C CA . GLY A 1 89 ? 1.460 -0.344 13.091 1.00 97.50 89 GLY A CA 1
ATOM 599 C C . GLY A 1 89 ? 2.555 -0.651 12.071 1.00 97.50 89 GLY A C 1
ATOM 600 O O . GLY A 1 89 ? 3.211 0.226 11.516 1.00 97.50 89 GLY A O 1
ATOM 601 N N . ASN A 1 90 ? 2.763 -1.937 11.791 1.00 98.44 90 ASN A N 1
ATOM 602 C CA . ASN A 1 90 ? 3.718 -2.325 10.755 1.00 98.44 90 ASN A CA 1
ATOM 603 C C . ASN A 1 90 ? 3.175 -1.970 9.368 1.00 98.44 90 ASN A C 1
ATOM 605 O O . ASN A 1 90 ? 2.018 -2.262 9.053 1.00 98.44 90 ASN A O 1
ATOM 609 N N . VAL A 1 91 ? 4.038 -1.420 8.520 1.00 98.81 91 VAL A N 1
ATOM 610 C CA . VAL A 1 91 ? 3.747 -1.191 7.106 1.00 98.81 91 VAL A CA 1
ATOM 611 C C . VAL A 1 91 ? 4.582 -2.158 6.279 1.00 98.81 91 VAL A C 1
ATOM 613 O O . VAL A 1 91 ? 5.809 -2.097 6.303 1.00 98.81 91 VAL A O 1
ATOM 616 N N . ASN A 1 92 ? 3.912 -3.048 5.551 1.00 98.88 92 ASN A N 1
ATOM 617 C CA . ASN A 1 92 ? 4.528 -4.049 4.688 1.00 98.88 92 ASN A CA 1
ATOM 618 C C . ASN A 1 92 ? 3.969 -3.904 3.271 1.00 98.88 92 ASN A C 1
ATOM 620 O O . ASN A 1 92 ? 2.795 -4.189 3.043 1.00 98.88 92 ASN A O 1
ATOM 624 N N . LEU A 1 93 ? 4.788 -3.470 2.318 1.00 98.88 93 LEU A N 1
ATOM 625 C CA . LEU A 1 93 ? 4.385 -3.374 0.914 1.00 98.88 93 LEU A CA 1
ATOM 626 C C . LEU A 1 93 ? 5.262 -4.292 0.070 1.00 98.88 93 LEU A C 1
ATOM 628 O O . LEU A 1 93 ? 6.487 -4.186 0.124 1.00 98.88 93 LEU A O 1
ATOM 632 N N . THR A 1 94 ? 4.640 -5.157 -0.726 1.00 98.88 94 THR A N 1
ATOM 633 C CA . THR A 1 94 ? 5.341 -6.069 -1.635 1.00 98.88 94 THR A CA 1
ATOM 634 C C . THR A 1 94 ? 4.767 -5.948 -3.039 1.00 98.88 94 THR A C 1
ATOM 636 O O . THR A 1 94 ? 3.575 -6.161 -3.244 1.00 98.88 94 THR A O 1
ATOM 639 N N . ALA A 1 95 ? 5.612 -5.624 -4.012 1.00 98.88 95 ALA A N 1
ATOM 640 C CA . ALA A 1 95 ? 5.262 -5.633 -5.426 1.00 98.88 95 ALA A CA 1
ATOM 641 C C . ALA A 1 95 ? 6.006 -6.764 -6.137 1.00 98.88 95 ALA A C 1
ATOM 643 O O . ALA A 1 95 ? 7.226 -6.864 -6.018 1.00 98.88 95 ALA A O 1
ATOM 644 N N . GLY A 1 96 ? 5.297 -7.570 -6.925 1.00 98.62 96 GLY A N 1
ATOM 645 C CA . GLY A 1 96 ? 5.910 -8.535 -7.838 1.00 98.62 96 GLY A CA 1
ATOM 646 C C . GLY A 1 96 ? 6.647 -7.868 -9.006 1.00 98.62 96 GLY A C 1
ATOM 647 O O . GLY A 1 96 ? 7.501 -8.492 -9.623 1.00 98.62 96 GLY A O 1
ATOM 648 N N . GLY A 1 97 ? 6.348 -6.597 -9.291 1.00 98.56 97 GLY A N 1
ATOM 649 C CA . GLY A 1 97 ? 7.042 -5.714 -10.227 1.00 98.56 97 GLY A CA 1
ATOM 650 C C . GLY A 1 97 ? 7.696 -4.533 -9.510 1.00 98.56 97 GLY A C 1
ATOM 651 O O . GLY A 1 97 ? 8.362 -4.714 -8.499 1.00 98.56 97 GLY A O 1
ATOM 652 N N . MET A 1 98 ? 7.520 -3.322 -10.043 1.00 98.50 98 MET A N 1
ATOM 653 C CA . MET A 1 98 ? 7.985 -2.069 -9.437 1.00 98.50 98 MET A CA 1
ATOM 654 C C . MET A 1 98 ? 7.095 -1.654 -8.258 1.00 98.50 98 MET A C 1
ATOM 656 O O . MET A 1 98 ? 5.871 -1.636 -8.382 1.00 98.50 98 MET A O 1
ATOM 660 N N . LEU A 1 99 ? 7.710 -1.243 -7.147 1.00 98.69 99 LEU A N 1
ATOM 661 C CA . LEU A 1 99 ? 7.022 -0.606 -6.023 1.00 98.69 99 LEU A CA 1
ATOM 662 C C . LEU A 1 99 ? 7.255 0.908 -6.072 1.00 98.69 99 LEU A C 1
ATOM 664 O O . LEU A 1 99 ? 8.376 1.380 -5.860 1.00 98.69 99 LEU A O 1
ATOM 668 N N . THR A 1 100 ? 6.184 1.661 -6.320 1.00 98.25 100 THR A N 1
ATOM 669 C CA . THR A 1 100 ? 6.188 3.129 -6.314 1.00 98.25 100 THR A CA 1
ATOM 670 C C . THR A 1 100 ? 5.491 3.639 -5.063 1.00 98.25 100 THR A C 1
ATOM 672 O O . THR A 1 100 ? 4.356 3.254 -4.781 1.00 98.25 100 THR A O 1
ATOM 675 N N . LEU A 1 101 ? 6.175 4.502 -4.311 1.00 98.31 101 LEU A N 1
ATOM 676 C CA . LEU A 1 101 ? 5.693 5.019 -3.032 1.00 98.31 101 LEU A CA 1
ATOM 677 C C . LEU A 1 101 ? 5.162 6.459 -3.135 1.00 98.31 101 LEU A C 1
ATOM 679 O O . LEU A 1 101 ? 5.559 7.199 -4.044 1.00 98.31 101 LEU A O 1
ATOM 683 N N . PRO A 1 102 ? 4.348 6.904 -2.158 1.00 97.00 102 PRO A N 1
ATOM 684 C CA . PRO A 1 102 ? 3.857 8.274 -2.101 1.00 97.00 102 PRO A CA 1
ATOM 685 C C . PRO A 1 102 ? 4.994 9.295 -1.994 1.00 97.00 102 PRO A C 1
ATOM 687 O O . PRO A 1 102 ? 5.946 9.115 -1.233 1.00 97.00 102 PRO A O 1
ATOM 690 N N . ALA A 1 103 ? 4.844 10.437 -2.668 1.00 94.88 103 ALA A N 1
ATOM 691 C CA . ALA A 1 103 ? 5.776 11.560 -2.529 1.00 94.88 103 ALA A CA 1
ATOM 692 C C . ALA A 1 103 ? 5.752 12.186 -1.119 1.00 94.88 103 ALA A C 1
ATOM 694 O O . ALA A 1 103 ? 6.727 12.798 -0.699 1.00 94.88 103 ALA A O 1
ATOM 695 N N . SER A 1 104 ? 4.660 12.007 -0.368 1.00 94.94 104 SER A N 1
ATOM 696 C CA . SER A 1 104 ? 4.541 12.452 1.028 1.00 94.94 104 SER A CA 1
ATOM 697 C C . SER A 1 104 ? 5.415 11.660 2.005 1.00 94.94 104 SER A C 1
ATOM 699 O O . SER A 1 104 ? 5.552 12.068 3.155 1.00 94.94 104 SER A O 1
ATOM 701 N N . GLY A 1 105 ? 5.986 10.532 1.571 1.00 96.19 105 GLY A N 1
ATOM 702 C CA . GLY A 1 105 ? 6.679 9.599 2.450 1.00 96.19 105 GLY A CA 1
ATOM 703 C C . GLY A 1 105 ? 5.727 8.668 3.198 1.00 96.19 105 GLY A C 1
ATOM 704 O O . GLY A 1 105 ? 4.506 8.727 3.032 1.00 96.19 105 GLY A O 1
ATOM 705 N N . ILE A 1 106 ? 6.316 7.785 4.001 1.00 97.75 106 ILE A N 1
ATOM 706 C CA . ILE A 1 106 ? 5.619 6.804 4.834 1.00 97.75 106 ILE A CA 1
ATOM 707 C C . ILE A 1 106 ? 6.251 6.833 6.222 1.00 97.75 106 ILE A C 1
ATOM 709 O O . ILE A 1 106 ? 7.458 6.638 6.365 1.00 97.75 106 ILE A O 1
ATOM 713 N N . ASN A 1 107 ? 5.418 7.031 7.240 1.00 97.25 107 ASN A N 1
ATOM 714 C CA . ASN A 1 107 ? 5.818 6.970 8.636 1.00 97.25 107 ASN A CA 1
ATOM 715 C C . ASN A 1 107 ? 5.053 5.848 9.340 1.00 97.25 107 ASN A C 1
ATOM 717 O O . ASN A 1 107 ? 3.850 5.973 9.534 1.00 97.25 107 ASN A O 1
ATOM 721 N N . ALA A 1 108 ? 5.758 4.789 9.731 1.00 97.56 108 ALA A N 1
ATOM 722 C CA . ALA A 1 108 ? 5.218 3.693 10.537 1.00 97.56 108 ALA A CA 1
ATOM 723 C C . ALA A 1 108 ? 5.346 3.951 12.055 1.00 97.56 108 ALA A C 1
ATOM 725 O O . ALA A 1 108 ? 5.073 3.071 12.867 1.00 97.56 108 ALA A O 1
ATOM 726 N N . GLY A 1 109 ? 5.827 5.129 12.476 1.00 97.50 109 GLY A N 1
ATOM 727 C CA . GLY A 1 109 ? 6.029 5.469 13.885 1.00 97.50 109 GLY A CA 1
ATOM 728 C C . GLY A 1 109 ? 6.972 4.487 14.586 1.00 97.50 109 GLY A C 1
ATOM 729 O O . GLY A 1 109 ? 8.139 4.366 14.221 1.00 97.50 109 GLY A O 1
ATOM 730 N N . THR A 1 110 ? 6.466 3.777 15.598 1.00 97.81 110 THR A N 1
ATOM 731 C CA . THR A 1 110 ? 7.184 2.681 16.279 1.00 97.81 110 THR A CA 1
ATOM 732 C C . THR A 1 110 ? 7.028 1.316 15.599 1.00 97.81 110 THR A C 1
ATOM 734 O O . THR A 1 110 ? 7.652 0.346 16.030 1.00 97.81 110 THR A O 1
ATOM 737 N N . GLY A 1 111 ? 6.205 1.209 14.562 1.00 98.31 111 GLY A N 1
ATOM 738 C CA . GLY A 1 111 ? 6.093 0.032 13.712 1.00 98.31 111 GLY A CA 1
ATOM 739 C C . GLY A 1 111 ? 7.297 -0.125 12.784 1.00 98.31 111 GLY A C 1
ATOM 740 O O . GLY A 1 111 ? 8.077 0.803 12.559 1.00 98.31 111 GLY A O 1
ATOM 741 N N . ASN A 1 112 ? 7.466 -1.328 12.246 1.00 98.56 112 ASN A N 1
ATOM 742 C CA . ASN A 1 112 ? 8.459 -1.592 11.210 1.00 98.56 112 ASN A CA 1
ATOM 743 C C . ASN A 1 112 ? 7.910 -1.197 9.838 1.00 98.56 112 ASN A C 1
ATOM 745 O O . ASN A 1 112 ? 6.743 -1.441 9.533 1.00 98.56 112 ASN A O 1
ATOM 749 N N . LEU A 1 113 ? 8.784 -0.655 8.998 1.00 98.75 113 LEU A N 1
ATOM 750 C CA . LEU A 1 113 ? 8.525 -0.370 7.597 1.00 98.75 113 LEU A CA 1
ATOM 751 C C . LEU A 1 113 ? 9.316 -1.363 6.741 1.00 98.75 113 LEU A C 1
ATOM 753 O O . LEU A 1 113 ? 10.544 -1.297 6.693 1.00 98.75 113 LEU A O 1
ATOM 757 N N . THR A 1 114 ? 8.619 -2.273 6.068 1.00 98.81 114 THR A N 1
ATOM 758 C CA . THR A 1 114 ? 9.209 -3.264 5.159 1.00 98.81 114 THR A CA 1
ATOM 759 C C . THR A 1 114 ? 8.670 -3.042 3.757 1.00 98.81 114 THR A C 1
ATOM 761 O O . THR A 1 114 ? 7.468 -3.146 3.523 1.00 98.81 114 THR A O 1
ATOM 764 N N . LEU A 1 115 ? 9.552 -2.735 2.814 1.00 98.75 115 LEU A N 1
ATOM 765 C CA . LEU A 1 115 ? 9.190 -2.411 1.440 1.00 98.75 115 LEU A CA 1
ATOM 766 C C . LEU A 1 115 ? 9.992 -3.290 0.489 1.00 98.75 115 LEU A C 1
ATOM 768 O O . LEU A 1 115 ? 11.221 -3.234 0.490 1.00 98.75 115 LEU A O 1
ATOM 772 N N . ALA A 1 116 ? 9.291 -4.081 -0.316 1.00 98.81 116 ALA A N 1
ATOM 773 C CA . ALA A 1 116 ? 9.887 -5.031 -1.238 1.00 98.81 116 ALA A CA 1
ATOM 774 C C . ALA A 1 116 ? 9.364 -4.834 -2.663 1.00 98.81 116 ALA A C 1
ATOM 776 O O . ALA A 1 116 ? 8.159 -4.807 -2.912 1.00 98.81 116 ALA A O 1
ATOM 777 N N . SER A 1 117 ? 10.297 -4.699 -3.596 1.00 98.56 117 SER A N 1
ATOM 778 C CA . SER A 1 117 ? 10.062 -4.699 -5.036 1.00 98.56 117 SER A CA 1
ATOM 779 C C . SER A 1 117 ? 10.773 -5.919 -5.617 1.00 98.56 117 SER A C 1
ATOM 781 O O . SER A 1 117 ? 11.989 -5.905 -5.823 1.00 98.56 117 SER A O 1
ATOM 783 N N . ASP A 1 118 ? 10.035 -7.012 -5.798 1.00 98.25 118 ASP A N 1
ATOM 784 C CA . ASP A 1 118 ? 10.602 -8.329 -6.104 1.00 98.25 118 ASP A CA 1
ATOM 78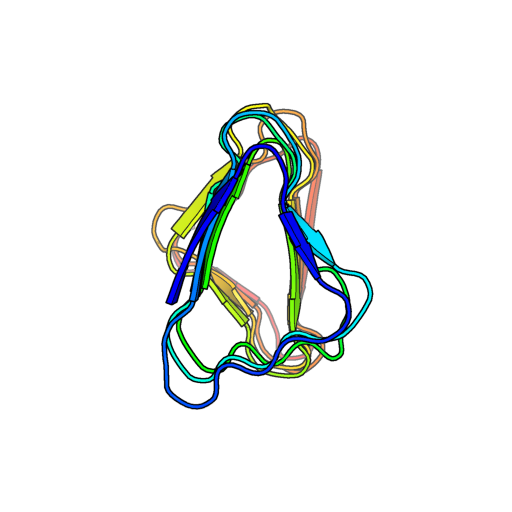5 C C . ASP A 1 118 ? 10.933 -8.491 -7.595 1.00 98.25 118 ASP A C 1
ATOM 787 O O . ASP A 1 118 ? 11.847 -9.238 -7.951 1.00 98.25 118 ASP A O 1
ATOM 791 N N . GLY A 1 119 ? 10.285 -7.728 -8.481 1.00 96.81 119 GLY A N 1
ATOM 792 C CA . GLY A 1 119 ? 10.536 -7.755 -9.931 1.00 96.81 119 GLY A CA 1
ATOM 793 C C . GLY A 1 119 ? 10.923 -6.413 -10.545 1.00 96.81 119 GLY A C 1
ATOM 794 O O . GLY A 1 119 ? 10.958 -6.298 -11.771 1.00 96.81 119 GLY A O 1
ATOM 795 N N . GLY A 1 120 ? 11.197 -5.389 -9.735 1.00 97.50 120 GLY A N 1
ATOM 796 C CA . GLY A 1 120 ? 11.502 -4.053 -10.228 1.00 97.50 120 GLY A CA 1
ATOM 797 C C . GLY A 1 120 ? 12.334 -3.206 -9.274 1.00 97.50 120 GLY A C 1
ATOM 798 O O . GLY A 1 120 ? 12.945 -3.682 -8.316 1.00 97.50 120 GLY A O 1
ATOM 799 N N . ALA A 1 121 ? 12.395 -1.911 -9.578 1.00 98.12 121 ALA A N 1
ATOM 800 C CA . ALA A 1 121 ? 12.997 -0.939 -8.678 1.00 98.12 121 ALA A CA 1
ATOM 801 C C . ALA A 1 121 ? 12.019 -0.608 -7.543 1.00 98.12 121 ALA A C 1
ATOM 803 O O . ALA A 1 121 ? 10.800 -0.658 -7.729 1.00 98.12 121 ALA A O 1
ATOM 804 N N . LEU A 1 122 ? 12.541 -0.257 -6.373 1.00 98.38 122 LEU A N 1
ATOM 805 C CA . LEU A 1 122 ? 11.779 0.454 -5.349 1.00 98.38 122 LEU A CA 1
ATOM 806 C C . LEU A 1 122 ? 12.006 1.950 -5.554 1.00 98.38 122 LEU A C 1
ATOM 808 O O . LEU A 1 122 ? 13.147 2.403 -5.455 1.00 98.38 122 LEU A O 1
ATOM 812 N N . THR A 1 123 ? 10.954 2.721 -5.819 1.00 97.50 123 THR A N 1
ATOM 813 C CA . THR A 1 123 ? 11.073 4.173 -6.009 1.00 97.50 123 THR A CA 1
ATOM 814 C C . THR A 1 123 ? 10.386 4.925 -4.874 1.00 97.50 123 THR A C 1
ATOM 816 O O . THR A 1 123 ? 9.175 4.789 -4.686 1.00 97.50 123 THR A O 1
ATOM 819 N N . SER A 1 124 ? 11.146 5.748 -4.152 1.00 94.75 124 SER A N 1
ATOM 820 C CA . SER A 1 124 ? 10.645 6.641 -3.108 1.00 94.75 124 SER A CA 1
ATOM 821 C C . SER A 1 124 ? 11.035 8.085 -3.394 1.00 94.75 124 SER A C 1
ATOM 823 O O . SER A 1 124 ? 12.192 8.376 -3.697 1.00 94.75 124 SER A O 1
ATOM 825 N N . SER A 1 125 ? 10.080 8.995 -3.222 1.00 91.81 125 SER A N 1
ATOM 826 C CA . SER A 1 125 ? 10.295 10.446 -3.292 1.00 91.81 125 SER A CA 1
ATOM 827 C C . SER A 1 125 ? 9.881 11.148 -1.995 1.00 91.81 125 SER A C 1
ATOM 829 O O . SER A 1 125 ? 9.697 12.360 -1.983 1.00 91.81 125 SER A O 1
ATOM 831 N N . GLY A 1 126 ? 9.731 10.411 -0.895 1.00 94.25 126 GLY A N 1
ATOM 832 C CA . GLY A 1 126 ? 9.407 10.971 0.415 1.00 94.25 126 GLY A C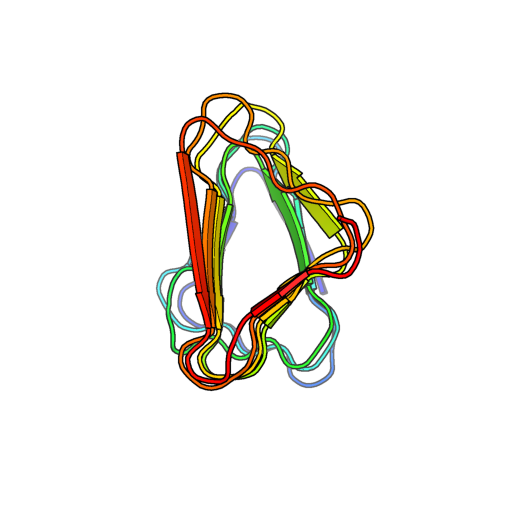A 1
ATOM 833 C C . GLY A 1 126 ? 10.211 10.319 1.534 1.00 94.25 126 GLY A C 1
ATOM 834 O O . GLY A 1 126 ? 10.876 9.300 1.328 1.00 94.25 126 GLY A O 1
ATOM 835 N N . THR A 1 127 ? 10.155 10.914 2.725 1.00 95.62 127 THR A N 1
ATOM 836 C CA . THR A 1 127 ? 10.825 10.383 3.917 1.00 95.62 127 THR A CA 1
ATOM 837 C C . THR A 1 127 ? 10.213 9.045 4.325 1.00 95.62 127 THR A C 1
ATOM 839 O O . THR A 1 127 ? 8.993 8.892 4.353 1.00 95.62 127 THR A O 1
ATOM 842 N N . LEU A 1 128 ? 11.066 8.076 4.651 1.00 97.12 128 LEU A N 1
ATOM 843 C CA . LEU A 1 128 ? 10.669 6.751 5.117 1.00 97.12 128 LEU A CA 1
ATOM 844 C C . LEU A 1 128 ? 11.120 6.588 6.568 1.00 97.12 128 LEU A C 1
ATOM 846 O O . LEU A 1 128 ? 12.312 6.702 6.852 1.00 97.12 128 LEU A O 1
ATOM 850 N N . SER A 1 129 ? 10.186 6.335 7.481 1.00 97.31 129 SER A N 1
ATOM 851 C CA . SER A 1 129 ? 10.484 6.185 8.907 1.00 97.31 129 SER A CA 1
ATOM 852 C C . SER A 1 129 ? 9.683 5.066 9.567 1.00 97.31 129 SER A C 1
ATOM 854 O O . SER A 1 129 ? 8.566 4.746 9.167 1.00 97.31 129 SER A O 1
ATOM 856 N N . GLY A 1 130 ? 10.279 4.483 10.602 1.00 97.69 130 GLY A N 1
ATOM 857 C CA . GLY A 1 130 ? 9.750 3.405 11.432 1.00 97.69 130 GLY A CA 1
ATOM 858 C C . GLY A 1 130 ? 10.811 2.990 12.456 1.00 97.69 130 GLY A C 1
ATOM 859 O O . GLY A 1 130 ? 11.939 3.488 12.402 1.00 97.69 130 GLY A O 1
ATOM 860 N N . SER A 1 131 ? 10.498 2.052 13.350 1.00 98.31 131 SER A N 1
ATOM 861 C CA . SER A 1 131 ? 11.500 1.469 14.261 1.00 98.31 131 SER A CA 1
ATOM 862 C C . SER A 1 131 ? 12.624 0.774 13.498 1.00 98.31 131 SER A C 1
ATOM 864 O O . SER A 1 131 ? 13.798 0.933 13.820 1.00 98.31 131 SER A O 1
ATOM 866 N N . ASN A 1 132 ? 12.258 0.019 12.463 1.00 98.31 132 ASN A N 1
ATOM 867 C CA . ASN A 1 132 ? 13.179 -0.515 11.472 1.00 98.31 132 ASN A CA 1
ATOM 868 C C . ASN A 1 132 ? 12.657 -0.149 10.088 1.00 98.31 132 ASN A C 1
ATOM 870 O O . ASN A 1 132 ? 11.455 -0.248 9.840 1.00 98.31 132 ASN A O 1
ATOM 874 N N . VAL A 1 133 ? 13.562 0.230 9.190 1.00 98.31 133 VAL A N 1
ATOM 875 C CA . VAL A 1 133 ? 13.254 0.470 7.778 1.00 98.31 133 VAL A CA 1
ATOM 876 C C . VAL A 1 133 ? 14.045 -0.537 6.953 1.00 98.31 133 VAL A C 1
ATOM 878 O O . VAL A 1 133 ? 15.274 -0.500 6.929 1.00 98.31 133 VAL A O 1
ATOM 881 N N . SER A 1 134 ? 13.339 -1.459 6.306 1.00 98.44 134 SER A N 1
ATOM 882 C CA . SER A 1 134 ? 13.905 -2.481 5.428 1.00 98.44 134 SER A CA 1
ATOM 883 C C . SER A 1 134 ? 13.414 -2.253 4.005 1.00 98.44 134 SER A C 1
ATOM 885 O O . SER A 1 134 ? 12.209 -2.173 3.766 1.00 98.44 134 SER A O 1
ATOM 887 N N . LEU A 1 135 ? 14.354 -2.121 3.070 1.00 98.38 135 LEU A N 1
ATOM 888 C CA . LEU A 1 135 ? 14.092 -1.810 1.669 1.00 98.38 135 LEU A CA 1
ATOM 889 C C . LEU A 1 135 ? 14.769 -2.865 0.792 1.00 98.38 135 LEU A C 1
ATOM 891 O O . LEU A 1 135 ? 15.983 -3.055 0.889 1.00 98.38 135 LEU A O 1
ATOM 895 N N . SER A 1 136 ? 14.015 -3.500 -0.099 1.00 98.31 136 SER A N 1
ATOM 896 C CA . SER A 1 136 ? 14.555 -4.335 -1.170 1.00 98.31 136 SER A CA 1
ATOM 897 C C . SER A 1 136 ? 13.977 -3.918 -2.519 1.00 98.31 136 SER A C 1
ATOM 899 O O . SER A 1 136 ? 12.795 -3.609 -2.659 1.00 98.31 136 SER A O 1
ATOM 901 N N . GLY A 1 137 ? 14.838 -3.904 -3.532 1.00 97.62 137 GLY A N 1
ATOM 902 C CA . GLY A 1 137 ? 14.441 -3.711 -4.918 1.00 97.62 137 GLY A CA 1
ATOM 903 C C . GLY A 1 137 ? 15.341 -4.542 -5.806 1.00 97.62 137 GLY A C 1
ATOM 904 O O . GLY A 1 137 ? 16.548 -4.301 -5.845 1.00 97.62 137 GLY A O 1
ATOM 905 N N . SER A 1 138 ? 14.774 -5.536 -6.488 1.00 97.69 138 SER A N 1
ATOM 906 C CA . SER A 1 138 ? 15.542 -6.481 -7.303 1.00 97.69 138 SER A CA 1
ATOM 907 C C . SER A 1 138 ? 16.240 -5.804 -8.483 1.00 97.69 138 SER A C 1
ATOM 909 O O . SER A 1 138 ? 17.327 -6.227 -8.872 1.00 97.69 138 SER A O 1
ATOM 911 N N . ALA A 1 139 ? 15.674 -4.704 -8.991 1.00 97.50 139 ALA A N 1
ATOM 912 C CA . ALA A 1 139 ? 16.305 -3.838 -9.988 1.00 97.50 139 ALA A CA 1
ATOM 913 C C . ALA A 1 139 ? 16.905 -2.542 -9.396 1.00 97.50 139 ALA A C 1
ATOM 915 O O . ALA A 1 139 ? 17.281 -1.642 -10.146 1.00 97.50 139 ALA A O 1
ATOM 916 N N . GLY A 1 140 ? 17.011 -2.438 -8.065 1.00 97.62 140 GLY A N 1
ATOM 917 C CA . GLY A 1 140 ? 17.636 -1.321 -7.352 1.00 97.62 140 GLY A CA 1
ATOM 918 C C . GLY A 1 140 ? 16.676 -0.457 -6.529 1.00 97.62 140 GLY A C 1
ATOM 919 O O . GLY A 1 140 ? 15.460 -0.652 -6.519 1.00 97.62 140 GLY A O 1
ATOM 920 N N . LEU A 1 141 ? 17.254 0.517 -5.822 1.00 97.75 141 LEU A N 1
ATOM 921 C CA . LEU A 1 141 ? 16.540 1.496 -5.002 1.00 97.75 141 LEU A CA 1
ATOM 922 C C . LEU A 1 141 ? 16.748 2.896 -5.595 1.00 97.75 141 LEU A C 1
ATOM 924 O O . LEU A 1 141 ? 17.885 3.328 -5.775 1.00 97.75 141 LEU A O 1
ATOM 928 N N . VAL A 1 142 ? 15.659 3.610 -5.869 1.00 96.12 142 VAL A N 1
ATOM 929 C CA . VAL A 1 142 ? 15.668 5.007 -6.318 1.00 96.12 142 VAL A CA 1
ATOM 930 C C . VAL A 1 142 ? 15.072 5.861 -5.204 1.00 96.12 142 VAL A C 1
ATOM 932 O O . VAL A 1 142 ? 13.865 5.836 -4.977 1.00 96.12 142 VAL A O 1
ATOM 935 N N . LEU A 1 143 ? 15.924 6.593 -4.487 1.00 92.81 143 LEU A N 1
ATOM 936 C CA . LEU A 1 143 ? 15.548 7.422 -3.340 1.00 92.81 143 LEU A CA 1
ATOM 937 C C . LEU A 1 143 ? 15.801 8.894 -3.695 1.00 92.81 143 LEU A C 1
ATOM 939 O O . LEU A 1 143 ? 16.938 9.356 -3.660 1.00 92.81 143 LEU A O 1
ATOM 943 N N . ASN A 1 144 ? 14.747 9.609 -4.091 1.00 83.38 144 ASN A N 1
ATOM 944 C CA . ASN A 1 144 ? 14.843 10.945 -4.694 1.00 83.38 144 ASN A CA 1
ATOM 945 C C . ASN A 1 144 ? 14.827 12.105 -3.683 1.00 83.38 144 ASN A C 1
ATOM 947 O O . ASN A 1 144 ? 14.991 13.252 -4.089 1.00 83.38 144 ASN A O 1
ATOM 951 N N . SER A 1 145 ? 14.632 11.822 -2.394 1.00 66.88 145 SER A N 1
ATOM 952 C CA . SER A 1 145 ? 14.468 12.838 -1.338 1.00 66.88 145 SER A CA 1
ATOM 953 C C . SER A 1 145 ? 15.523 12.723 -0.240 1.00 66.88 145 SER A C 1
ATOM 955 O O . SER A 1 145 ? 15.193 12.813 0.942 1.00 66.88 145 SER A O 1
ATOM 957 N N . ASN A 1 146 ? 16.774 12.476 -0.642 1.00 51.72 146 ASN A N 1
ATOM 958 C CA . ASN A 1 146 ? 17.931 12.470 0.259 1.00 51.72 146 ASN A CA 1
ATOM 959 C C . ASN A 1 146 ? 18.455 13.884 0.515 1.00 51.72 146 ASN A C 1
ATOM 961 O O . ASN A 1 146 ? 18.599 14.638 -0.474 1.00 51.72 146 ASN A O 1
#

Secondary structure (DSSP, 8-state):
-EEEESSEEESSEEEETS-EEEEESSS-EEESS-EEESS-EEEE-TTS-EEE--TT-EE-S-EEEEESSEEEEESS-EEEEEEEESSS--EEEEESS-EE--TT-EE-TTS-EEEEESSS-EEE-S-EESSSEEEEETT-EEE---

Radius of gyration: 13.98 Å; chains: 1; bounding box: 37×28×31 Å

Foldseek 3Di:
DEAEEQEAEEEEAEDDADEEEYAHDHEEHEYNHEYEYLEEYEEHDPAYEYYAADQPHDHNYEYEYEYCEYHHHYLAEHHYQYYYNPNLEAYHYEYVAEYHYHLQEDESDQYEYHEYHNHAEHEYNHDYYYVYYHDYGPHYYHYNPD

InterPro domains:
  IPR043709 Repeats of unknown function DUF5649 [PF18886] (9-66)

pLDDT: mean 96.55, std 5.2, range [51.72, 98.94]